Protein AF-A0A751RP79-F1 (afdb_monomer)

Organism: Salmonella enterica (NCBI:txid28901)

Mean predicted aligned error: 8.23 Å

pLDDT: mean 76.22, std 11.25, range [43.94, 92.94]

Sequence (52 aa):
MSQNGLRFTLDVDGLTPAATAVVRFTLYQHLSTPFLLTVDIASDRSGLTAVS

Radius of gyration: 13.62 Å; Cα contacts (8 Å, |Δi|>4): 42; chains: 1; bounding box: 27×31×34 Å

Foldseek 3Di:
DDPDDDDDDDDDPPDDPVFKDFPDWDWDDDPPDDIDIDTDIDGPDPDDDDDD

Solvent-accessible surface area (backbone atoms only — not comparable to full-atom values): 3832 Å² total; per-residue (Å²): 128,82,89,62,75,90,80,81,84,89,84,52,93,96,56,64,70,92,52,46,44,80,77,46,74,49,79,51,76,54,88,100,47,86,64,47,78,49,73,44,74,49,55,86,63,84,87,80,74,93,82,133

Secondary structure (DSSP, 8-state):
--SS--------TT--GGGEEEEEEEEE--TTS--EEEEEEEES-TT-----

Structure (mmCIF, N/CA/C/O backbone):
data_AF-A0A751RP79-F1
#
_entry.id   AF-A0A751RP79-F1
#
loop_
_atom_site.group_PDB
_atom_site.id
_atom_site.type_symbol
_atom_site.label_atom_id
_atom_site.label_alt_id
_atom_site.label_comp_id
_atom_site.label_asym_id
_atom_site.label_entity_id
_atom_site.label_seq_id
_atom_site.pdbx_PDB_ins_code
_atom_site.Cartn_x
_atom_site.Cartn_y
_atom_site.Cartn_z
_atom_site.occupancy
_atom_site.B_iso_or_equiv
_atom_site.auth_seq_id
_atom_site.auth_comp_id
_atom_site.auth_asym_id
_atom_site.auth_atom_id
_atom_site.pdbx_PDB_model_num
ATOM 1 N N . MET A 1 1 ? -12.577 17.962 11.967 1.00 43.94 1 MET A N 1
ATOM 2 C CA . MET A 1 1 ? -12.411 16.820 11.041 1.00 43.94 1 MET A CA 1
ATOM 3 C C . MET A 1 1 ? -11.431 17.241 9.957 1.00 43.94 1 MET A C 1
ATOM 5 O O . MET A 1 1 ? -11.583 18.348 9.454 1.00 43.94 1 MET A O 1
ATOM 9 N N . SER A 1 2 ? -10.383 16.453 9.685 1.00 48.38 2 SER A N 1
ATOM 10 C CA . SER A 1 2 ? -9.345 16.810 8.701 1.00 48.38 2 SER A CA 1
ATOM 11 C C . SER A 1 2 ? -9.971 17.023 7.320 1.00 48.38 2 SER A C 1
ATOM 13 O O . SER A 1 2 ? -10.590 16.110 6.786 1.00 48.38 2 SER A O 1
ATOM 15 N N . GLN A 1 3 ? -9.814 18.229 6.767 1.00 59.53 3 GLN A N 1
ATOM 16 C CA . GLN A 1 3 ? -10.290 18.618 5.430 1.00 59.53 3 GLN A CA 1
ATOM 17 C C . GLN A 1 3 ? -9.342 18.166 4.307 1.00 59.53 3 GLN A C 1
ATOM 19 O O . GLN A 1 3 ? -9.636 18.350 3.131 1.00 59.53 3 GLN A O 1
ATOM 24 N N . ASN A 1 4 ? -8.210 17.551 4.655 1.00 58.72 4 ASN A N 1
ATOM 25 C CA . ASN A 1 4 ? -7.355 16.867 3.700 1.00 58.72 4 ASN A CA 1
ATOM 26 C C . ASN A 1 4 ? -7.743 15.391 3.708 1.00 58.72 4 ASN A C 1
ATOM 28 O O . ASN A 1 4 ? -7.673 14.749 4.761 1.00 58.72 4 ASN A O 1
ATOM 32 N N . GLY A 1 5 ? -8.161 14.870 2.549 1.00 60.47 5 GLY A N 1
ATOM 33 C CA . GLY A 1 5 ? -8.341 13.432 2.352 1.00 60.47 5 GLY A CA 1
ATOM 34 C C . GLY A 1 5 ? -7.114 12.674 2.860 1.00 60.47 5 GLY A C 1
ATOM 35 O O . GLY A 1 5 ? -5.997 13.189 2.785 1.00 60.47 5 GLY A O 1
ATOM 36 N N . LEU A 1 6 ? -7.329 11.494 3.441 1.00 66.75 6 LEU A N 1
ATOM 37 C CA . LEU A 1 6 ? -6.256 10.686 4.015 1.00 66.75 6 LEU A CA 1
ATOM 38 C C . LEU A 1 6 ? -5.169 10.453 2.956 1.00 66.75 6 LEU A C 1
ATOM 40 O O . LEU A 1 6 ? -5.413 9.819 1.931 1.00 66.75 6 LEU A O 1
ATOM 44 N N . ARG A 1 7 ? -3.981 11.014 3.189 1.00 65.75 7 ARG A N 1
ATOM 45 C CA . ARG A 1 7 ? -2.801 10.797 2.353 1.00 65.75 7 ARG A CA 1
ATOM 46 C C . ARG A 1 7 ? -2.004 9.679 2.995 1.00 65.75 7 ARG A C 1
ATOM 48 O O . ARG A 1 7 ? -1.500 9.850 4.102 1.00 65.75 7 ARG A O 1
ATOM 55 N N . PHE A 1 8 ? -1.933 8.545 2.314 1.00 64.88 8 PHE A N 1
ATOM 56 C CA . PHE A 1 8 ? -1.120 7.418 2.742 1.00 64.88 8 PHE A CA 1
ATOM 57 C C . PHE A 1 8 ? 0.189 7.433 1.968 1.00 64.88 8 PHE A C 1
ATOM 5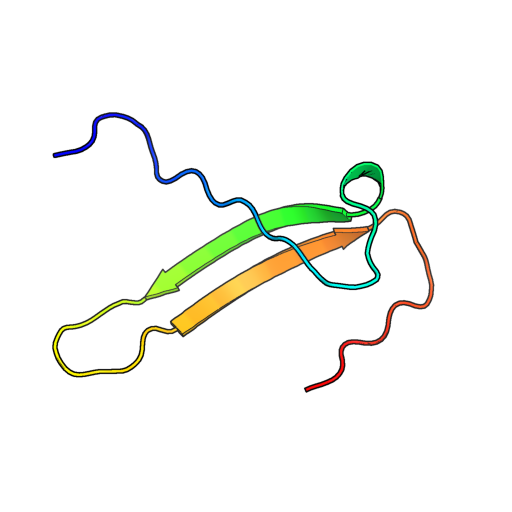9 O O . PHE A 1 8 ? 0.192 7.543 0.743 1.00 64.88 8 PHE A O 1
ATOM 66 N N . THR A 1 9 ? 1.286 7.299 2.699 1.00 71.50 9 THR A N 1
ATOM 67 C CA . THR A 1 9 ? 2.587 6.960 2.132 1.00 71.50 9 THR A CA 1
ATOM 68 C C . THR A 1 9 ? 2.819 5.497 2.462 1.00 71.50 9 THR A C 1
ATOM 70 O O . THR A 1 9 ? 2.859 5.143 3.639 1.00 71.50 9 THR A O 1
ATOM 73 N N . LEU A 1 10 ? 2.908 4.649 1.439 1.00 74.50 10 LEU A N 1
ATOM 74 C CA . LEU A 1 10 ? 3.327 3.264 1.606 1.00 74.50 10 LEU A CA 1
ATOM 75 C C . LEU A 1 10 ? 4.831 3.202 1.353 1.00 74.50 10 LEU A C 1
ATOM 77 O O . LEU A 1 10 ? 5.274 3.480 0.241 1.00 74.50 10 LEU A O 1
ATOM 81 N N . ASP A 1 11 ? 5.582 2.853 2.389 1.00 76.56 11 ASP A N 1
ATOM 82 C CA . ASP A 1 11 ? 7.003 2.546 2.297 1.00 76.56 11 ASP A CA 1
ATOM 83 C C . ASP A 1 11 ? 7.168 1.033 2.427 1.00 76.56 11 ASP A C 1
ATOM 85 O O . ASP A 1 11 ? 6.601 0.424 3.338 1.00 76.56 11 ASP A O 1
ATOM 89 N N . VAL A 1 12 ? 7.866 0.419 1.476 1.00 73.12 12 VAL A N 1
ATOM 90 C CA . VAL A 1 12 ? 8.107 -1.02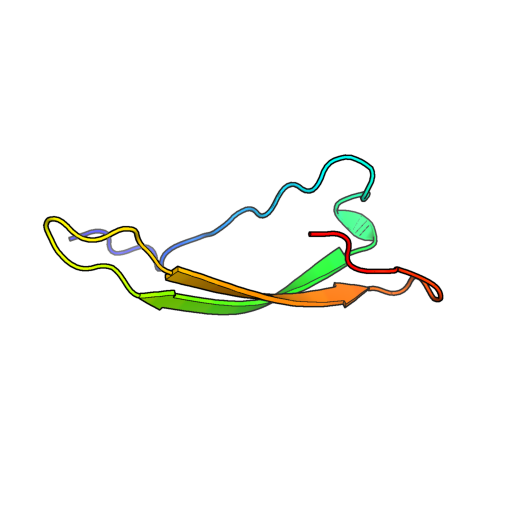6 1.464 1.00 73.12 12 VAL A CA 1
ATOM 91 C C . VAL A 1 12 ? 9.603 -1.239 1.353 1.00 73.12 12 VAL A C 1
ATOM 93 O O . VAL A 1 12 ? 10.211 -0.886 0.340 1.00 73.12 12 VAL A O 1
ATOM 96 N N . ASP A 1 13 ? 10.186 -1.854 2.378 1.00 74.88 13 ASP A N 1
ATOM 97 C CA . ASP A 1 13 ? 11.612 -2.156 2.406 1.00 74.88 13 ASP A CA 1
ATOM 98 C C . ASP A 1 13 ? 12.028 -2.951 1.157 1.00 74.88 13 ASP A C 1
ATOM 100 O O . ASP A 1 13 ? 11.451 -3.983 0.812 1.00 74.88 13 ASP A O 1
ATOM 104 N N . GLY A 1 14 ? 13.041 -2.446 0.450 1.00 74.00 14 GLY A N 1
ATOM 105 C CA . GLY A 1 14 ? 13.547 -3.045 -0.788 1.00 74.00 14 GLY A CA 1
ATOM 106 C C . GLY A 1 14 ? 12.822 -2.621 -2.074 1.00 74.00 14 GLY A C 1
ATOM 107 O O . GLY A 1 14 ? 13.284 -2.981 -3.162 1.00 74.00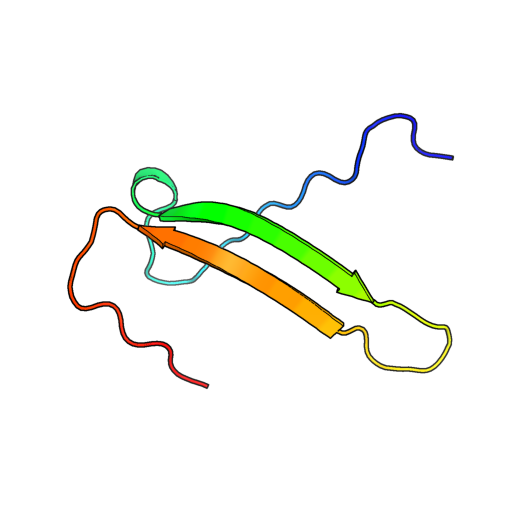 14 GLY A O 1
ATOM 108 N N . LEU A 1 15 ? 11.753 -1.817 -1.997 1.00 71.38 15 LEU A N 1
ATOM 109 C CA . LEU A 1 15 ? 11.088 -1.231 -3.165 1.00 71.38 15 LEU A CA 1
ATOM 110 C C . LEU A 1 15 ? 11.348 0.277 -3.246 1.00 71.38 15 LEU A C 1
ATOM 112 O O . LEU A 1 15 ? 11.003 1.051 -2.363 1.00 71.38 15 LEU A O 1
ATOM 116 N N . THR A 1 16 ? 11.959 0.715 -4.347 1.00 71.50 16 THR A N 1
ATOM 117 C CA . THR A 1 16 ? 12.155 2.141 -4.632 1.00 71.50 16 THR A CA 1
ATOM 118 C C . THR A 1 16 ? 10.811 2.818 -4.931 1.00 71.50 16 THR A C 1
ATOM 120 O O . THR A 1 16 ? 10.171 2.415 -5.906 1.00 71.50 16 THR A O 1
ATOM 123 N N . PRO A 1 17 ? 10.429 3.899 -4.216 1.00 67.88 17 PRO A N 1
ATOM 124 C CA . PRO A 1 17 ? 9.123 4.554 -4.366 1.00 67.88 17 PRO A CA 1
ATOM 125 C C . PRO A 1 17 ? 8.792 5.028 -5.788 1.00 67.88 17 PRO A C 1
ATOM 127 O O . PRO A 1 17 ? 7.631 5.097 -6.165 1.00 67.88 17 PRO A O 1
ATOM 130 N N . ALA A 1 18 ? 9.804 5.340 -6.603 1.00 66.69 18 ALA A N 1
ATOM 131 C CA . ALA A 1 18 ? 9.608 5.777 -7.986 1.00 66.69 18 ALA A CA 1
ATOM 132 C C . ALA A 1 18 ? 9.157 4.650 -8.940 1.00 66.69 18 ALA A C 1
ATOM 134 O O . ALA A 1 18 ? 8.623 4.945 -10.002 1.00 66.69 18 ALA A O 1
ATOM 135 N N . ALA A 1 19 ? 9.361 3.382 -8.565 1.00 70.06 19 ALA A N 1
ATOM 136 C CA . ALA A 1 19 ? 9.036 2.204 -9.378 1.00 70.06 19 ALA A CA 1
ATOM 137 C C . ALA A 1 19 ? 7.690 1.558 -8.988 1.00 70.06 19 ALA A C 1
ATOM 139 O O . ALA A 1 19 ? 7.240 0.591 -9.606 1.00 70.06 19 ALA A O 1
ATOM 140 N N . THR A 1 20 ? 7.049 2.044 -7.923 1.00 75.56 20 THR A N 1
ATOM 141 C CA . THR A 1 20 ? 5.843 1.443 -7.339 1.00 75.56 20 THR A CA 1
ATOM 142 C C . THR A 1 20 ? 4.847 2.528 -6.963 1.00 75.56 20 THR A C 1
ATOM 144 O O . THR A 1 20 ? 5.133 3.373 -6.119 1.00 75.56 20 THR A O 1
ATOM 147 N N . ALA A 1 21 ? 3.659 2.487 -7.556 1.00 81.19 21 ALA A N 1
ATOM 148 C CA . ALA A 1 21 ? 2.578 3.423 -7.286 1.00 81.19 21 ALA A CA 1
ATOM 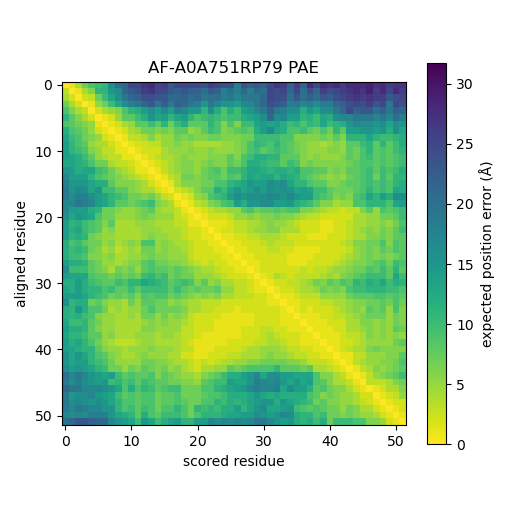149 C C . ALA A 1 21 ? 1.412 2.712 -6.593 1.00 81.19 21 ALA A C 1
ATOM 151 O O . ALA A 1 21 ? 0.935 1.674 -7.056 1.00 81.19 21 ALA A O 1
ATOM 152 N N . VAL A 1 22 ? 0.906 3.300 -5.508 1.00 80.38 22 VAL A N 1
ATOM 153 C CA . VAL A 1 22 ? -0.371 2.884 -4.917 1.00 80.38 22 VAL A CA 1
ATOM 154 C C . VAL A 1 22 ? -1.498 3.391 -5.809 1.00 80.38 22 VAL A C 1
ATOM 156 O O . VAL A 1 22 ? -1.666 4.598 -5.972 1.00 80.38 22 VAL A O 1
ATOM 159 N N . VAL A 1 23 ? -2.275 2.474 -6.380 1.00 85.06 23 VAL A N 1
ATOM 160 C CA . VAL A 1 23 ? -3.378 2.819 -7.295 1.00 85.06 23 VAL A CA 1
ATOM 161 C C . VAL A 1 23 ? -4.733 2.814 -6.600 1.00 85.06 23 VAL A C 1
ATOM 163 O O . VAL A 1 23 ? -5.638 3.545 -6.999 1.00 85.06 23 VAL A O 1
ATOM 166 N N . ARG A 1 24 ? -4.880 2.016 -5.539 1.00 83.19 24 ARG A N 1
ATOM 167 C CA . ARG A 1 24 ? -6.091 1.957 -4.721 1.00 83.19 24 ARG A CA 1
ATOM 168 C C . ARG A 1 24 ? -5.732 1.529 -3.309 1.00 83.19 24 ARG A C 1
ATOM 170 O O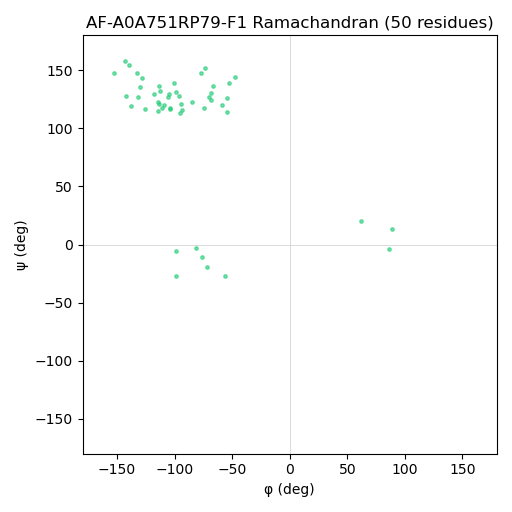 . ARG A 1 24 ? -4.823 0.733 -3.105 1.00 83.19 24 ARG A O 1
ATOM 177 N N . PHE A 1 25 ? -6.481 2.026 -2.337 1.00 84.88 25 PHE A N 1
ATOM 178 C CA . PHE A 1 25 ? -6.430 1.506 -0.980 1.00 84.88 25 PHE A CA 1
ATOM 179 C C . PHE A 1 25 ? -7.823 1.508 -0.357 1.00 84.88 25 PHE A C 1
ATOM 181 O O . PHE A 1 25 ? -8.720 2.245 -0.773 1.00 84.88 25 PHE A O 1
ATOM 188 N N . THR A 1 26 ? -8.0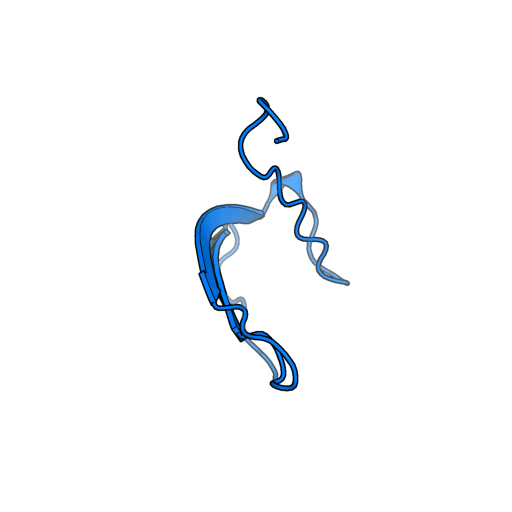16 0.672 0.652 1.00 87.25 26 THR A N 1
ATOM 189 C CA . THR A 1 26 ? -9.210 0.675 1.494 1.00 87.25 26 THR A CA 1
ATOM 190 C C . THR A 1 26 ? -8.794 0.388 2.927 1.00 87.25 26 THR A C 1
ATOM 192 O O . THR A 1 26 ? -8.089 -0.584 3.191 1.00 87.25 26 THR A O 1
ATOM 195 N N . LEU A 1 27 ? -9.218 1.259 3.843 1.00 86.50 27 LEU A N 1
ATOM 196 C CA . LEU A 1 27 ? -8.973 1.124 5.272 1.00 86.50 27 LEU A CA 1
ATOM 197 C C . LEU A 1 27 ? -10.293 0.825 5.975 1.00 86.50 27 LEU A C 1
ATOM 199 O O . LEU A 1 27 ? -11.199 1.658 5.985 1.00 86.50 27 LEU A O 1
ATOM 203 N N . TYR A 1 28 ? -10.369 -0.345 6.595 1.00 89.44 28 TYR A N 1
ATOM 204 C CA . TYR A 1 28 ? -11.425 -0.690 7.532 1.00 89.44 28 TYR A CA 1
ATOM 205 C C . TYR A 1 28 ? -10.874 -0.621 8.949 1.00 89.44 28 TYR A C 1
ATOM 207 O O . TYR A 1 28 ? -9.965 -1.363 9.319 1.00 89.44 28 TYR A O 1
ATOM 215 N N . GLN A 1 29 ? -11.439 0.277 9.749 1.00 88.00 29 GLN A N 1
ATOM 216 C CA . GLN A 1 29 ? -11.078 0.447 11.149 1.00 88.00 29 GLN A CA 1
ATOM 217 C C . GLN A 1 29 ? -12.332 0.445 12.018 1.00 88.00 29 GLN A C 1
ATOM 219 O O . GLN A 1 29 ? -13.326 1.102 11.703 1.00 88.00 29 GLN A O 1
ATOM 224 N N . HIS A 1 30 ? -12.265 -0.279 13.129 1.00 88.19 30 HIS A N 1
ATOM 225 C CA . HIS A 1 30 ? -13.297 -0.290 14.152 1.00 88.19 30 HIS A CA 1
ATOM 226 C C . HIS A 1 30 ? -12.649 -0.310 15.541 1.00 88.19 30 HIS A C 1
ATOM 228 O O . HIS A 1 30 ? -11.485 -0.682 15.700 1.00 88.19 30 HIS A O 1
ATOM 234 N N . LEU A 1 31 ? -13.377 0.188 16.540 1.00 91.06 31 LEU A N 1
ATOM 235 C CA . LEU A 1 31 ? -12.866 0.291 17.902 1.00 91.06 31 LEU A CA 1
ATOM 236 C C . LEU A 1 31 ? -12.646 -1.113 18.470 1.00 91.06 31 LEU A C 1
ATOM 238 O O . LEU A 1 31 ? -13.486 -1.993 18.304 1.00 91.06 31 LEU A O 1
ATOM 242 N N . SER A 1 32 ? -11.515 -1.302 19.149 1.00 90.81 32 SER A N 1
ATOM 243 C CA . SER A 1 32 ? -11.152 -2.567 19.804 1.00 90.81 32 SER A CA 1
ATOM 244 C C . SER A 1 32 ? -11.001 -3.772 18.861 1.00 90.81 32 SER A C 1
ATOM 246 O O . SER A 1 32 ? -11.022 -4.914 19.316 1.00 90.81 32 SER A O 1
ATOM 248 N N . THR A 1 33 ? -10.790 -3.532 17.564 1.00 92.00 33 THR A N 1
ATOM 249 C CA . THR A 1 33 ? -10.433 -4.551 16.565 1.00 92.00 33 THR A CA 1
ATOM 250 C C . THR A 1 33 ? -9.187 -4.112 15.795 1.00 92.00 33 THR A C 1
ATOM 252 O O . THR A 1 33 ? -9.078 -2.918 15.494 1.00 92.00 33 THR A O 1
ATOM 255 N N . PRO A 1 34 ? -8.270 -5.025 15.423 1.00 92.94 34 PRO A N 1
ATOM 256 C CA . PRO A 1 34 ? -7.200 -4.700 14.485 1.00 92.94 34 PRO A CA 1
ATOM 257 C C . PRO A 1 34 ? -7.774 -4.091 13.204 1.00 92.94 34 PRO A C 1
ATOM 259 O O . PRO A 1 34 ? -8.811 -4.533 12.708 1.00 92.94 34 PRO A O 1
ATOM 262 N N . PHE A 1 35 ?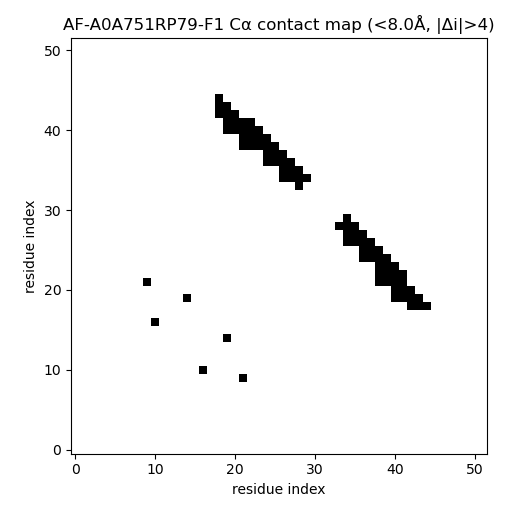 -7.117 -3.060 12.682 1.00 89.19 35 PHE A N 1
ATOM 263 C CA . PHE A 1 35 ? -7.517 -2.481 11.406 1.00 89.19 35 PHE A CA 1
ATOM 264 C C . PHE A 1 35 ? -7.126 -3.418 10.258 1.00 89.19 35 PHE A C 1
ATOM 266 O O . PHE A 1 35 ? -6.148 -4.160 10.348 1.00 89.19 35 PHE A O 1
ATOM 273 N N . LEU A 1 36 ? -7.878 -3.346 9.163 1.00 89.69 36 LEU A N 1
ATOM 274 C CA . LEU A 1 36 ? -7.555 -4.013 7.911 1.00 89.69 36 LEU A CA 1
ATOM 275 C C . LEU A 1 36 ? -7.242 -2.952 6.860 1.00 89.69 36 LEU A C 1
ATOM 277 O O . LEU A 1 36 ? -8.071 -2.089 6.564 1.00 89.69 36 LEU A O 1
ATOM 281 N N . LEU A 1 37 ? -6.032 -3.024 6.315 1.00 86.88 37 LEU A N 1
ATOM 282 C CA . LEU A 1 37 ? -5.565 -2.161 5.241 1.00 86.88 37 LEU A CA 1
ATOM 283 C C . LEU A 1 37 ? -5.325 -3.015 3.996 1.00 86.88 37 LEU A C 1
ATOM 285 O O . LEU A 1 37 ? -4.443 -3.869 3.983 1.00 86.88 37 LEU A O 1
ATOM 289 N N . THR A 1 38 ? -6.105 -2.766 2.949 1.00 88.19 38 THR A N 1
ATOM 290 C CA . THR A 1 38 ? -5.892 -3.352 1.622 1.00 88.19 38 THR A CA 1
ATOM 291 C C . THR A 1 38 ? -5.301 -2.290 0.713 1.00 88.19 38 THR A C 1
ATOM 293 O O . THR A 1 38 ? -5.838 -1.183 0.638 1.00 88.19 38 THR A O 1
ATOM 296 N N . VAL A 1 39 ? -4.210 -2.618 0.024 1.00 85.00 39 VAL A N 1
ATOM 297 C CA . VAL A 1 39 ? -3.533 -1.712 -0.907 1.00 85.00 39 VAL A CA 1
ATOM 298 C C . VAL A 1 39 ? -3.273 -2.445 -2.212 1.00 85.00 39 VAL A C 1
ATOM 300 O O . VAL A 1 39 ? -2.668 -3.513 -2.208 1.00 85.00 39 VAL A O 1
ATOM 303 N N . ASP A 1 40 ? -3.701 -1.847 -3.320 1.00 85.19 40 ASP A N 1
ATOM 304 C CA . ASP A 1 40 ? -3.325 -2.285 -4.656 1.00 85.19 40 ASP A CA 1
ATOM 305 C C . ASP A 1 40 ? -2.154 -1.439 -5.143 1.00 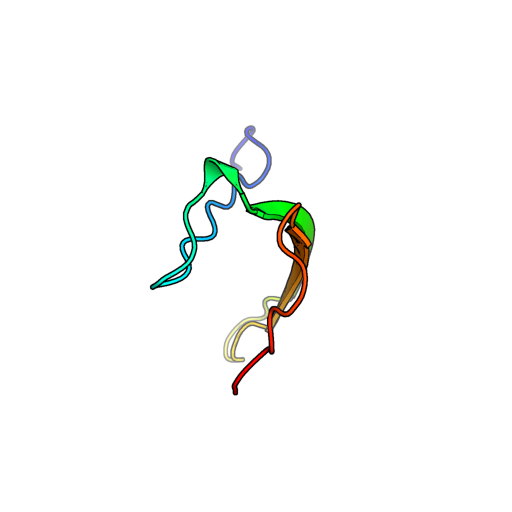85.19 40 ASP A C 1
ATOM 307 O O . ASP A 1 40 ? -2.202 -0.201 -5.143 1.00 85.19 40 ASP A O 1
ATOM 311 N N . ILE A 1 41 ? -1.104 -2.126 -5.577 1.00 81.69 41 ILE A N 1
ATOM 312 C CA . ILE A 1 41 ? 0.150 -1.522 -6.009 1.00 81.69 41 ILE A CA 1
ATOM 313 C C . ILE A 1 41 ? 0.360 -1.883 -7.476 1.00 81.69 41 ILE A C 1
ATOM 315 O O . ILE A 1 41 ? 0.292 -3.051 -7.853 1.00 81.69 41 ILE A O 1
ATOM 319 N N . ALA A 1 42 ? 0.633 -0.876 -8.300 1.00 83.56 42 ALA A N 1
ATOM 320 C CA . ALA A 1 42 ? 1.151 -1.059 -9.645 1.00 83.56 42 ALA A CA 1
ATOM 321 C C . ALA A 1 42 ? 2.662 -0.811 -9.632 1.00 83.56 42 ALA A C 1
ATOM 323 O O . ALA A 1 42 ? 3.137 0.127 -8.992 1.00 83.56 42 ALA A O 1
ATOM 324 N N . SER A 1 43 ? 3.419 -1.634 -10.351 1.00 80.94 43 SER A N 1
ATOM 325 C C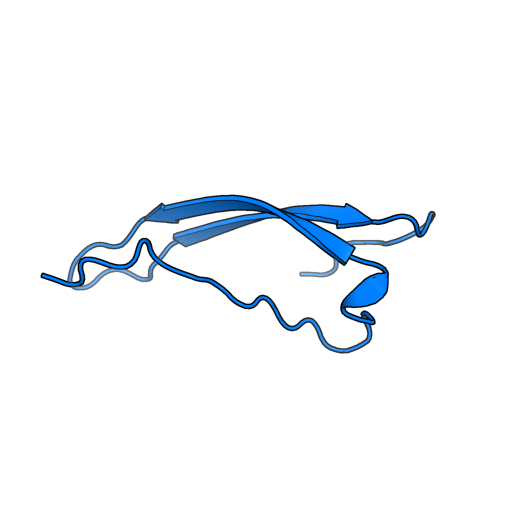A . SER A 1 43 ? 4.853 -1.433 -10.548 1.00 80.94 43 SER A CA 1
ATOM 326 C C . SER A 1 43 ? 5.205 -1.586 -12.017 1.00 80.94 43 SER A C 1
ATOM 328 O O . SER A 1 43 ? 4.590 -2.379 -12.729 1.00 80.94 43 SER A O 1
ATOM 330 N N . ASP A 1 44 ? 6.207 -0.834 -12.457 1.00 79.81 44 ASP A N 1
ATOM 331 C CA . ASP A 1 44 ? 6.861 -1.023 -13.752 1.00 79.81 44 ASP A CA 1
ATOM 332 C C . ASP A 1 44 ? 7.831 -2.222 -13.749 1.00 79.81 44 ASP A C 1
ATOM 334 O O . ASP A 1 44 ? 8.276 -2.671 -14.807 1.00 79.81 44 ASP A O 1
ATOM 338 N N . ARG A 1 45 ? 8.132 -2.783 -12.570 1.00 74.50 45 ARG A N 1
ATOM 339 C CA . ARG A 1 45 ? 8.988 -3.958 -12.402 1.00 74.50 45 ARG A CA 1
ATOM 340 C C . ARG A 1 45 ? 8.205 -5.256 -12.576 1.00 74.50 45 ARG A C 1
ATOM 342 O O . ARG A 1 45 ? 7.282 -5.564 -11.827 1.00 74.50 45 ARG A O 1
ATOM 349 N N . SER A 1 46 ? 8.652 -6.080 -13.517 1.00 72.50 46 SER A N 1
ATOM 350 C CA . SER A 1 46 ? 8.230 -7.477 -13.646 1.00 72.50 46 SER A CA 1
ATOM 351 C C . SER A 1 46 ? 8.918 -8.372 -12.606 1.00 72.50 46 SER A C 1
ATOM 353 O O . SER A 1 46 ? 10.089 -8.162 -12.296 1.00 72.50 46 SER A O 1
ATOM 355 N N . GLY A 1 47 ? 8.236 -9.420 -12.131 1.00 73.69 47 GLY A N 1
ATOM 356 C CA . GLY A 1 47 ? 8.838 -10.456 -11.275 1.00 73.69 47 GLY A CA 1
ATOM 357 C C . GLY A 1 47 ? 8.804 -10.176 -9.769 1.00 73.69 47 GLY A C 1
ATOM 358 O O . GLY A 1 47 ? 9.478 -10.864 -9.006 1.00 73.69 47 GLY A O 1
ATOM 359 N N . LEU A 1 48 ? 8.021 -9.191 -9.322 1.00 71.81 48 LEU A N 1
ATOM 360 C CA . LEU A 1 48 ? 7.765 -8.984 -7.898 1.00 71.81 48 LEU A CA 1
ATOM 361 C C . LEU A 1 48 ? 6.920 -10.139 -7.342 1.00 71.81 48 LEU A C 1
ATOM 363 O O . LEU A 1 48 ? 5.887 -10.489 -7.911 1.00 71.81 48 LEU A O 1
ATOM 367 N N . THR A 1 49 ? 7.358 -10.720 -6.226 1.00 71.06 49 THR A N 1
ATOM 368 C CA . THR A 1 49 ? 6.616 -11.756 -5.494 1.00 71.06 49 THR A CA 1
ATOM 369 C C . THR A 1 49 ? 6.224 -11.193 -4.138 1.00 71.06 49 THR A C 1
ATOM 371 O O . THR A 1 49 ? 7.090 -10.756 -3.383 1.00 71.06 49 THR A O 1
ATOM 374 N N . ALA A 1 50 ? 4.927 -11.187 -3.833 1.00 68.06 50 ALA A N 1
ATOM 375 C CA . ALA A 1 50 ? 4.457 -10.833 -2.501 1.00 68.06 50 ALA A CA 1
ATOM 376 C C . ALA A 1 50 ? 4.840 -11.949 -1.517 1.00 68.06 50 ALA A C 1
ATOM 378 O O . ALA A 1 50 ? 4.541 -13.118 -1.761 1.00 68.06 50 ALA A O 1
ATOM 379 N N . VAL A 1 51 ? 5.504 -11.581 -0.422 1.00 66.00 51 VAL A N 1
ATOM 380 C CA . VAL A 1 51 ? 5.847 -12.478 0.690 1.00 66.00 51 VAL A CA 1
ATOM 381 C C . VAL A 1 51 ? 5.075 -12.036 1.932 1.00 66.00 51 VAL A C 1
ATOM 383 O O . VAL A 1 51 ? 4.938 -10.836 2.167 1.00 66.00 51 VAL A O 1
ATOM 386 N N . SER A 1 52 ? 4.515 -13.002 2.665 1.00 58.62 52 SER A N 1
ATOM 387 C CA . SER A 1 52 ? 3.710 -12.793 3.879 1.00 58.62 52 SER A CA 1
ATOM 388 C C . SER A 1 52 ? 4.521 -12.992 5.146 1.00 58.62 52 SER A C 1
ATOM 390 O O . SER A 1 52 ? 5.241 -14.018 5.175 1.00 58.62 52 SER A O 1
#